Protein AF-A0A8T4QHK1-F1 (afdb_monomer_lite)

Structure (mmCIF, N/CA/C/O backbone):
data_AF-A0A8T4QHK1-F1
#
_entry.id   AF-A0A8T4QHK1-F1
#
loop_
_atom_site.group_PDB
_atom_site.id
_atom_site.type_symbol
_atom_site.label_atom_id
_atom_site.label_alt_id
_atom_site.label_comp_id
_atom_site.label_asym_id
_atom_site.label_entity_id
_atom_site.label_seq_id
_atom_site.pdbx_PDB_ins_code
_atom_site.Cartn_x
_atom_site.Cartn_y
_atom_site.Cartn_z
_atom_site.occupancy
_atom_site.B_iso_or_equiv
_atom_site.auth_seq_id
_atom_site.auth_comp_id
_atom_site.auth_asym_id
_atom_site.auth_atom_id
_atom_site.pdbx_PDB_model_num
ATOM 1 N N . MET A 1 1 ? -3.533 -1.942 13.492 1.00 90.06 1 MET A N 1
ATOM 2 C CA . MET A 1 1 ? -4.021 -1.465 12.182 1.00 90.06 1 MET A CA 1
ATOM 3 C C . MET A 1 1 ? -2.913 -1.695 11.176 1.00 90.06 1 MET A C 1
ATOM 5 O O . MET A 1 1 ? -1.774 -1.404 11.522 1.00 90.06 1 MET A O 1
ATOM 9 N N . LYS A 1 2 ? -3.208 -2.236 9.994 1.00 96.12 2 LYS A N 1
ATOM 10 C CA . LYS A 1 2 ? -2.209 -2.406 8.929 1.00 96.12 2 LYS A CA 1
ATOM 11 C C . LYS A 1 2 ? -2.554 -1.547 7.716 1.00 96.12 2 LYS A C 1
ATOM 13 O O . LYS A 1 2 ? -3.714 -1.209 7.493 1.00 96.12 2 LYS A O 1
ATOM 18 N N . PHE A 1 3 ? -1.536 -1.208 6.944 1.00 96.75 3 PHE A N 1
ATOM 19 C CA . PHE A 1 3 ? -1.635 -0.383 5.750 1.00 96.75 3 PHE A CA 1
ATOM 20 C C . PHE A 1 3 ? -1.249 -1.231 4.546 1.00 96.75 3 PHE A C 1
ATOM 22 O O . PHE A 1 3 ? -0.263 -1.966 4.588 1.00 96.75 3 PHE A O 1
ATOM 29 N N . ILE A 1 4 ? -2.043 -1.149 3.489 1.00 96.31 4 ILE A N 1
ATOM 30 C CA . ILE A 1 4 ? -1.845 -1.890 2.254 1.00 96.31 4 ILE A CA 1
ATOM 31 C C . ILE A 1 4 ? -1.675 -0.881 1.125 1.00 96.31 4 ILE A C 1
ATOM 33 O O . ILE A 1 4 ? -2.529 -0.021 0.915 1.00 96.31 4 ILE A O 1
ATOM 37 N N . ILE A 1 5 ? -0.580 -1.010 0.389 1.00 95.38 5 ILE A N 1
ATOM 38 C CA . ILE A 1 5 ? -0.343 -0.285 -0.851 1.00 95.38 5 ILE A CA 1
ATOM 39 C C . ILE A 1 5 ? -0.499 -1.280 -1.994 1.00 95.38 5 ILE A C 1
ATOM 41 O O . ILE A 1 5 ? 0.357 -2.143 -2.208 1.00 95.38 5 ILE A O 1
ATOM 45 N N . GLU A 1 6 ? -1.579 -1.134 -2.751 1.00 94.06 6 GLU A N 1
ATOM 46 C CA . GLU A 1 6 ? -1.713 -1.806 -4.036 1.00 94.06 6 GLU A CA 1
ATOM 47 C C . GLU A 1 6 ? -0.927 -1.020 -5.079 1.00 94.06 6 GLU A C 1
ATOM 49 O O . GLU A 1 6 ? -1.263 0.118 -5.432 1.00 94.06 6 GLU A O 1
ATOM 54 N N . HIS A 1 7 ? 0.135 -1.635 -5.587 1.00 93.19 7 HIS A N 1
ATOM 55 C CA . HIS A 1 7 ? 0.924 -1.041 -6.651 1.00 93.19 7 HIS A CA 1
ATOM 56 C C . HIS A 1 7 ? 0.147 -1.107 -7.972 1.00 93.19 7 HIS A C 1
ATOM 58 O O . HIS A 1 7 ? -0.105 -2.190 -8.498 1.00 93.19 7 HIS A O 1
ATOM 64 N N . LEU A 1 8 ? -0.243 0.054 -8.502 1.00 91.19 8 LEU A N 1
ATOM 65 C CA . LEU A 1 8 ? -1.016 0.184 -9.748 1.00 91.19 8 LEU A CA 1
ATOM 66 C C . LEU A 1 8 ? -0.231 0.859 -10.875 1.00 91.19 8 LEU A C 1
ATOM 68 O O . LEU A 1 8 ? -0.791 1.112 -11.940 1.00 91.19 8 LEU A O 1
ATOM 72 N N . GLU A 1 9 ? 1.039 1.182 -10.639 1.00 88.00 9 GLU A N 1
ATOM 73 C CA . GLU A 1 9 ? 1.874 1.805 -11.657 1.00 88.00 9 GLU A CA 1
ATOM 74 C C . GLU A 1 9 ? 2.418 0.739 -12.619 1.00 88.00 9 GLU A C 1
ATOM 76 O O . GLU A 1 9 ? 2.687 -0.391 -12.196 1.00 88.00 9 GLU A O 1
ATOM 81 N N . PRO A 1 10 ? 2.570 1.064 -13.916 1.00 85.81 10 PRO A N 1
ATOM 82 C CA . PRO A 1 10 ? 3.083 0.112 -14.901 1.00 85.81 10 PRO A CA 1
ATOM 83 C C . PRO A 1 10 ? 4.517 -0.321 -14.577 1.00 85.81 10 PRO A C 1
ATOM 85 O O . PRO A 1 10 ? 4.901 -1.463 -14.830 1.00 85.81 10 PRO A O 1
ATOM 88 N N . GLU A 1 11 ? 5.295 0.583 -13.980 1.00 85.62 11 GLU A N 1
ATOM 89 C CA . GLU A 1 11 ? 6.672 0.352 -13.577 1.00 85.62 11 GLU A CA 1
ATOM 90 C C . GLU A 1 11 ? 6.947 0.924 -12.187 1.00 85.62 11 GLU A C 1
ATOM 92 O O . GLU A 1 11 ? 6.337 1.896 -11.739 1.00 85.62 11 GLU A O 1
ATOM 97 N N . LEU A 1 12 ? 7.931 0.328 -11.514 1.00 87.81 12 LEU A N 1
ATOM 98 C CA . LEU A 1 12 ? 8.445 0.839 -10.252 1.00 87.81 12 LEU A CA 1
ATOM 99 C C . LEU A 1 12 ? 9.482 1.927 -10.528 1.00 87.81 12 LEU A C 1
ATOM 101 O O . LEU A 1 12 ? 10.675 1.633 -10.643 1.00 87.81 12 LEU A O 1
ATOM 105 N N . CYS A 1 13 ? 9.024 3.171 -10.630 1.00 89.31 13 CYS A N 1
ATOM 106 C CA . CYS A 1 13 ? 9.918 4.317 -10.729 1.00 89.31 13 CYS A CA 1
ATOM 107 C C . CYS A 1 13 ? 10.577 4.640 -9.375 1.00 89.31 13 CYS A C 1
ATOM 109 O O . CYS A 1 13 ? 10.148 4.181 -8.312 1.00 89.31 13 CYS A O 1
ATOM 111 N N . GLU A 1 14 ? 11.637 5.445 -9.419 1.00 91.12 14 GLU A N 1
ATOM 112 C CA . GLU A 1 14 ? 12.388 5.864 -8.231 1.00 91.12 14 GLU A CA 1
ATOM 113 C C . GLU A 1 14 ? 11.525 6.651 -7.236 1.00 91.12 14 GLU A C 1
ATOM 115 O O . GLU A 1 14 ? 11.598 6.407 -6.034 1.00 91.12 14 GLU A O 1
ATOM 120 N N . TRP A 1 15 ? 10.635 7.514 -7.732 1.00 92.00 15 TRP A N 1
ATOM 121 C CA . TRP A 1 15 ? 9.714 8.278 -6.889 1.00 92.00 15 TRP A CA 1
ATOM 122 C C . TRP A 1 15 ? 8.821 7.372 -6.033 1.00 92.00 15 TRP A C 1
ATOM 124 O O . TRP A 1 15 ? 8.745 7.547 -4.819 1.00 92.00 15 TRP A O 1
ATOM 134 N N . CYS A 1 16 ? 8.229 6.335 -6.641 1.00 91.75 16 CYS A N 1
ATOM 135 C CA . CYS A 1 16 ? 7.426 5.351 -5.912 1.00 91.75 16 CYS A CA 1
ATOM 136 C C . CYS A 1 16 ? 8.232 4.690 -4.787 1.00 91.75 16 CYS A C 1
ATOM 138 O O . CYS A 1 16 ? 7.724 4.510 -3.686 1.00 91.75 16 CYS A O 1
ATOM 140 N N . LEU A 1 17 ? 9.495 4.328 -5.045 1.00 91.50 17 LEU A N 1
ATOM 141 C CA . LEU A 1 17 ? 10.360 3.716 -4.033 1.00 91.50 17 LEU A CA 1
ATOM 142 C C . LEU A 1 17 ? 10.621 4.648 -2.848 1.00 91.50 17 LEU A C 1
ATOM 144 O O . LEU A 1 17 ? 10.551 4.193 -1.708 1.00 91.50 17 LEU A O 1
ATOM 148 N N . ILE A 1 18 ? 10.886 5.929 -3.111 1.00 94.25 18 ILE A N 1
ATOM 149 C CA . ILE A 1 18 ? 11.108 6.936 -2.065 1.00 94.25 18 ILE A CA 1
ATOM 150 C C . ILE A 1 18 ? 9.850 7.095 -1.203 1.00 94.25 18 ILE A C 1
ATOM 152 O O . ILE A 1 18 ? 9.938 7.106 0.026 1.00 94.25 18 ILE A O 1
ATOM 156 N N . GLU A 1 19 ? 8.671 7.149 -1.822 1.00 95.31 19 GLU A N 1
ATOM 157 C CA . GLU A 1 19 ? 7.404 7.224 -1.091 1.00 95.31 19 GLU A CA 1
ATOM 158 C C . GLU A 1 19 ? 7.147 5.968 -0.258 1.00 95.31 19 GLU A C 1
ATOM 160 O O . GLU A 1 19 ? 6.795 6.068 0.916 1.00 95.31 19 GLU A O 1
ATOM 165 N N . TYR A 1 20 ? 7.366 4.779 -0.821 1.00 94.81 20 TYR A N 1
ATOM 166 C CA . TYR A 1 20 ? 7.197 3.516 -0.101 1.00 94.81 20 TYR A CA 1
ATOM 167 C C . TYR A 1 20 ? 8.151 3.392 1.087 1.00 94.81 20 TYR A C 1
ATOM 169 O O . TYR A 1 20 ? 7.744 2.939 2.159 1.00 94.81 20 TYR A O 1
ATOM 177 N N . GLU A 1 21 ? 9.400 3.828 0.925 1.00 95.81 21 GLU A N 1
ATOM 178 C CA . GLU A 1 21 ? 10.365 3.909 2.016 1.00 95.81 21 GLU A CA 1
ATOM 179 C C . GLU A 1 21 ? 9.888 4.863 3.113 1.00 95.81 21 GLU A C 1
ATOM 181 O O . GLU A 1 21 ? 9.938 4.527 4.298 1.00 95.81 21 GLU A O 1
ATOM 186 N N . HIS A 1 22 ? 9.407 6.044 2.732 1.00 97.06 22 HIS A N 1
ATOM 187 C CA . HIS A 1 22 ? 8.931 7.031 3.689 1.00 97.06 22 HIS A CA 1
ATOM 188 C C . HIS A 1 22 ? 7.691 6.542 4.448 1.00 97.06 22 HIS A C 1
ATOM 190 O O . HIS A 1 22 ? 7.643 6.637 5.673 1.00 97.06 22 HIS A O 1
ATOM 196 N N . ILE A 1 23 ? 6.731 5.928 3.752 1.00 96.81 23 ILE A N 1
ATOM 197 C CA . ILE A 1 23 ? 5.548 5.328 4.379 1.00 96.81 23 ILE A CA 1
ATOM 198 C C . ILE A 1 23 ? 5.972 4.244 5.370 1.00 96.81 23 ILE A C 1
ATOM 200 O O . ILE A 1 23 ? 5.495 4.239 6.502 1.00 96.81 23 ILE A O 1
ATOM 204 N N . SER A 1 24 ? 6.909 3.372 4.988 1.00 97.62 24 SER A N 1
ATOM 205 C CA . SER A 1 24 ? 7.451 2.329 5.866 1.00 97.62 24 SER A CA 1
ATOM 206 C C . SER A 1 24 ? 8.052 2.887 7.158 1.00 97.62 24 SER A C 1
ATOM 208 O O . SER A 1 24 ? 7.817 2.333 8.232 1.00 97.62 24 SER A O 1
ATOM 210 N N . LYS A 1 25 ? 8.771 4.015 7.075 1.00 98.06 25 LYS A N 1
ATOM 211 C CA . LYS A 1 25 ? 9.318 4.717 8.248 1.00 98.06 25 LYS A CA 1
ATOM 212 C C . LYS A 1 25 ? 8.223 5.291 9.152 1.00 98.06 25 LYS A C 1
ATOM 214 O O . LYS A 1 25 ? 8.391 5.285 10.365 1.00 98.06 25 LYS A O 1
ATOM 219 N N . ILE A 1 26 ? 7.116 5.767 8.579 1.00 98.00 26 ILE A N 1
ATOM 220 C CA . ILE A 1 26 ? 5.999 6.356 9.333 1.00 98.00 26 ILE A CA 1
ATOM 221 C C . ILE A 1 26 ? 5.169 5.282 10.041 1.00 98.00 26 ILE A C 1
ATOM 223 O O . ILE A 1 26 ? 4.842 5.433 11.216 1.00 98.00 26 ILE A O 1
ATOM 227 N N . VAL A 1 27 ? 4.788 4.217 9.327 1.00 97.19 27 VAL A N 1
ATOM 228 C CA . VAL A 1 27 ? 3.823 3.229 9.846 1.00 97.19 27 VAL A CA 1
ATOM 229 C C . VAL A 1 27 ? 4.473 2.009 10.492 1.00 97.19 27 VAL A C 1
ATOM 231 O O . VAL A 1 27 ? 3.757 1.192 11.065 1.00 97.19 27 VAL A O 1
ATOM 234 N N . ASP A 1 28 ? 5.801 1.907 10.435 1.00 98.00 28 ASP A N 1
ATOM 235 C CA . ASP A 1 28 ? 6.596 0.705 10.694 1.00 98.00 28 ASP A CA 1
ATOM 236 C C . ASP A 1 28 ? 6.386 -0.393 9.635 1.00 98.00 28 ASP A C 1
ATOM 238 O O . ASP A 1 28 ? 5.264 -0.755 9.264 1.00 98.00 28 ASP A O 1
ATOM 242 N N . LYS A 1 29 ? 7.491 -0.981 9.161 1.00 97.44 29 LYS A N 1
ATOM 243 C CA . LYS A 1 29 ? 7.475 -2.015 8.114 1.00 97.44 29 LYS A CA 1
ATOM 244 C C . LYS A 1 29 ? 6.616 -3.235 8.464 1.00 97.44 29 LYS A C 1
ATOM 246 O O . LYS A 1 29 ? 6.094 -3.884 7.563 1.00 97.44 29 LYS A O 1
ATOM 251 N N . ASN A 1 30 ? 6.450 -3.565 9.748 1.00 97.75 30 ASN A N 1
ATOM 252 C CA . ASN A 1 30 ? 5.653 -4.718 10.179 1.00 97.75 30 ASN A CA 1
ATOM 253 C C . ASN A 1 30 ? 4.142 -4.464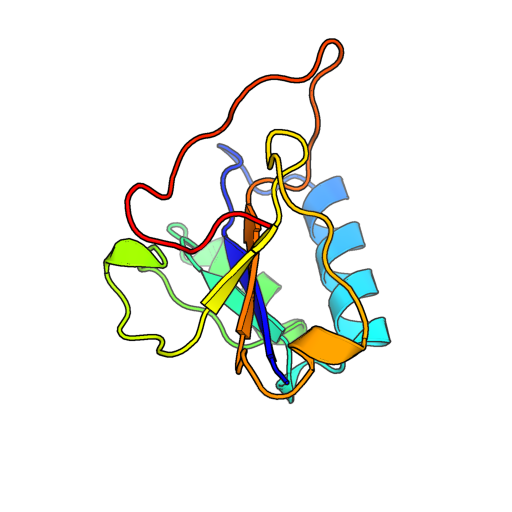 10.032 1.00 97.75 30 ASN A C 1
ATOM 255 O O . ASN A 1 30 ? 3.345 -5.412 10.002 1.00 97.75 30 ASN A O 1
ATOM 259 N N . ASN A 1 31 ? 3.750 -3.193 9.900 1.00 98.00 31 ASN A N 1
ATOM 260 C CA . ASN A 1 31 ? 2.377 -2.777 9.638 1.00 98.00 31 ASN A CA 1
ATOM 261 C C . ASN A 1 31 ? 2.112 -2.466 8.159 1.00 98.00 31 ASN A C 1
ATOM 263 O O . ASN A 1 31 ? 0.958 -2.208 7.820 1.00 98.00 31 ASN A O 1
ATOM 267 N N . LEU A 1 32 ? 3.128 -2.504 7.288 1.00 97.94 32 LEU A N 1
ATOM 268 C CA . LEU A 1 32 ? 3.001 -2.190 5.865 1.00 97.94 32 LEU A CA 1
ATOM 269 C C . LEU A 1 32 ? 2.989 -3.451 4.994 1.00 97.94 32 LEU A C 1
ATOM 271 O O . LEU A 1 32 ? 3.813 -4.357 5.145 1.00 97.94 32 LEU A O 1
ATOM 275 N N . ILE A 1 33 ? 2.053 -3.492 4.051 1.00 97.44 33 ILE A N 1
ATOM 276 C CA . ILE A 1 33 ? 1.879 -4.573 3.087 1.00 97.44 33 ILE A CA 1
ATOM 277 C C . ILE A 1 33 ? 1.841 -3.975 1.680 1.00 97.44 33 ILE A C 1
ATOM 279 O O . ILE A 1 33 ? 1.101 -3.035 1.417 1.00 97.44 33 ILE A O 1
ATOM 283 N N . PHE A 1 34 ? 2.599 -4.558 0.762 1.00 96.44 34 PHE A N 1
ATOM 284 C CA . PHE A 1 34 ? 2.557 -4.257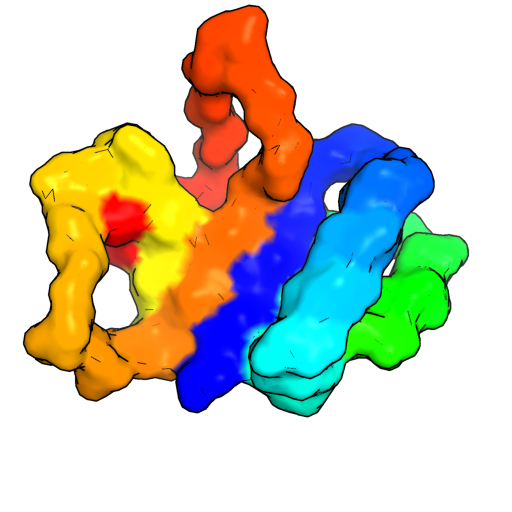 -0.661 1.00 96.44 34 PHE A CA 1
ATOM 285 C C . PHE A 1 34 ? 1.900 -5.407 -1.410 1.00 96.44 34 PHE A C 1
ATOM 287 O O . PHE A 1 34 ? 2.285 -6.569 -1.245 1.00 96.44 34 PHE A O 1
ATOM 294 N N . THR A 1 35 ? 0.933 -5.086 -2.254 1.00 95.44 35 THR A N 1
ATOM 295 C CA . THR A 1 35 ? 0.195 -6.044 -3.083 1.00 95.44 35 THR A CA 1
ATOM 296 C C . THR A 1 35 ? 0.365 -5.700 -4.564 1.00 95.44 35 THR A C 1
ATOM 298 O O . THR A 1 35 ? 0.840 -4.619 -4.923 1.00 95.44 35 THR A O 1
ATOM 301 N N . ASN A 1 36 ? 0.040 -6.655 -5.439 1.00 93.75 36 ASN A N 1
ATOM 302 C CA . ASN A 1 36 ? 0.202 -6.552 -6.894 1.00 93.75 36 ASN A CA 1
ATOM 303 C C . ASN A 1 36 ? 1.654 -6.404 -7.402 1.00 93.75 36 ASN A C 1
ATOM 305 O O . ASN A 1 36 ? 1.903 -5.889 -8.491 1.00 93.75 36 ASN A O 1
ATOM 309 N N . ILE A 1 37 ? 2.646 -6.910 -6.660 1.00 93.25 37 ILE A N 1
ATOM 310 C CA . ILE A 1 37 ? 4.057 -6.820 -7.073 1.00 93.25 37 ILE A CA 1
ATOM 311 C C . ILE A 1 37 ? 4.414 -7.961 -8.037 1.00 93.25 37 ILE A C 1
ATOM 313 O O . ILE A 1 37 ? 4.798 -9.058 -7.627 1.00 93.25 37 ILE A O 1
ATOM 317 N N . LYS A 1 38 ? 4.291 -7.728 -9.349 1.00 87.62 38 LYS A N 1
ATOM 318 C CA . LYS A 1 38 ? 4.481 -8.786 -10.364 1.00 87.62 38 LYS A CA 1
ATOM 319 C C . LYS A 1 38 ? 5.947 -9.169 -10.607 1.00 87.62 38 LYS A C 1
ATOM 321 O O . LYS A 1 38 ? 6.251 -10.356 -10.760 1.00 87.62 38 LYS A O 1
ATOM 326 N N . ASN A 1 39 ? 6.850 -8.188 -10.639 1.00 87.19 39 ASN A N 1
ATOM 327 C CA . ASN A 1 39 ? 8.250 -8.377 -11.034 1.00 87.19 39 ASN A CA 1
ATOM 328 C C . ASN A 1 39 ? 9.123 -8.885 -9.869 1.00 87.19 39 ASN A C 1
ATOM 330 O O . ASN A 1 39 ? 9.231 -8.225 -8.837 1.00 87.19 39 ASN A O 1
ATOM 334 N N . LYS A 1 40 ? 9.819 -10.018 -10.059 1.00 84.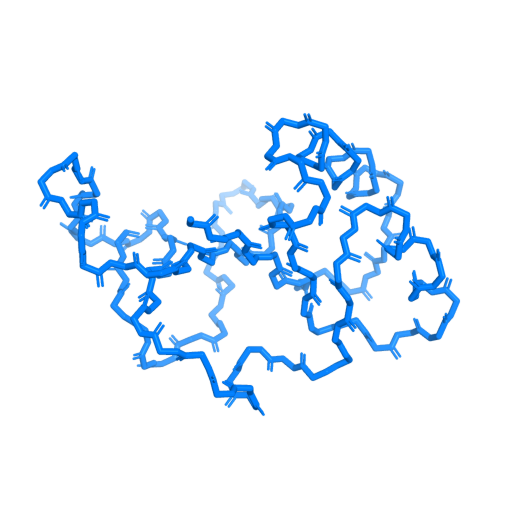00 40 LYS A N 1
ATOM 335 C CA . LYS A 1 40 ? 10.724 -10.608 -9.052 1.00 84.00 40 LYS A CA 1
ATOM 336 C C . LYS A 1 40 ? 11.833 -9.656 -8.590 1.00 84.00 40 LYS A C 1
ATOM 338 O O . LYS A 1 40 ? 12.120 -9.619 -7.400 1.00 84.00 40 LYS A O 1
ATOM 343 N N . LYS A 1 41 ? 12.426 -8.866 -9.496 1.00 84.88 41 LYS A N 1
ATOM 344 C CA . LYS A 1 41 ? 13.467 -7.882 -9.139 1.00 84.88 41 LYS A CA 1
ATOM 345 C C . LYS A 1 41 ? 12.930 -6.813 -8.185 1.00 84.88 41 LYS A C 1
ATOM 347 O O . LYS A 1 41 ? 13.660 -6.336 -7.322 1.00 84.88 41 LYS A O 1
ATOM 352 N N . ASN A 1 42 ? 11.653 -6.464 -8.323 1.00 84.31 42 ASN A N 1
ATOM 353 C CA . ASN A 1 42 ? 11.009 -5.476 -7.467 1.00 84.31 42 ASN A CA 1
ATOM 354 C C . ASN A 1 42 ? 10.724 -6.056 -6.079 1.00 84.31 42 ASN A C 1
ATOM 356 O O . ASN A 1 42 ? 10.962 -5.364 -5.097 1.00 84.31 42 ASN A O 1
ATOM 360 N N . ILE A 1 43 ? 10.306 -7.323 -5.975 1.00 87.62 43 ILE A N 1
ATOM 361 C CA . ILE A 1 43 ? 9.991 -7.977 -4.688 1.00 87.62 43 ILE A CA 1
ATOM 362 C C . ILE A 1 43 ? 11.108 -7.775 -3.654 1.00 87.62 43 ILE A C 1
ATOM 364 O O . ILE A 1 43 ? 10.825 -7.383 -2.525 1.00 87.62 43 ILE A O 1
ATOM 368 N N . GLU A 1 44 ? 12.369 -7.980 -4.038 1.00 88.62 44 GLU A N 1
ATOM 369 C CA . GLU A 1 44 ? 13.506 -7.809 -3.122 1.00 88.62 44 GLU A CA 1
ATOM 370 C C . GLU A 1 44 ? 13.700 -6.358 -2.662 1.00 88.62 44 GLU A C 1
ATOM 372 O O . GLU A 1 44 ? 14.098 -6.118 -1.523 1.00 88.62 44 GLU A O 1
ATOM 377 N N . LYS A 1 45 ? 13.365 -5.374 -3.505 1.00 89.50 45 LYS A N 1
ATOM 378 C CA . LYS A 1 45 ? 13.366 -3.961 -3.103 1.00 89.50 45 LYS A CA 1
ATOM 379 C C . LYS A 1 45 ? 12.266 -3.689 -2.074 1.00 89.50 45 LYS A C 1
ATOM 381 O O . LYS A 1 45 ? 12.541 -3.100 -1.036 1.00 89.50 45 LYS A O 1
ATOM 386 N N . PHE A 1 46 ? 11.048 -4.170 -2.328 1.00 91.44 46 PHE A N 1
ATOM 387 C CA . PHE A 1 46 ? 9.885 -3.935 -1.464 1.00 91.44 46 PHE A CA 1
ATOM 388 C C . PHE A 1 46 ? 9.975 -4.625 -0.096 1.00 91.44 46 PHE A C 1
ATOM 390 O O . PHE A 1 46 ? 9.510 -4.066 0.894 1.00 91.44 46 PHE A O 1
ATOM 397 N N . LYS A 1 47 ? 10.614 -5.801 -0.005 1.00 94.38 47 LYS A N 1
ATOM 398 C CA . LYS A 1 47 ? 10.785 -6.543 1.262 1.00 94.38 47 LYS A CA 1
ATOM 399 C C . LYS A 1 47 ? 11.504 -5.747 2.353 1.00 94.38 47 LYS A C 1
ATOM 401 O O . LYS A 1 47 ? 11.336 -6.038 3.535 1.00 94.38 47 LYS A O 1
ATOM 406 N N . LYS A 1 48 ? 12.301 -4.745 1.972 1.00 94.38 48 LYS A N 1
ATOM 407 C CA . LYS A 1 48 ? 12.962 -3.834 2.917 1.00 94.38 48 LYS A CA 1
ATOM 408 C C . LYS A 1 48 ? 11.962 -2.952 3.667 1.00 94.38 48 LYS A C 1
ATOM 410 O O . LYS A 1 48 ? 12.235 -2.550 4.793 1.00 94.38 48 LYS A O 1
ATOM 415 N N . TYR A 1 49 ? 10.815 -2.688 3.047 1.00 96.31 49 TYR A N 1
ATOM 416 C CA . TYR A 1 49 ? 9.843 -1.692 3.479 1.00 96.31 49 TYR A CA 1
ATOM 417 C C . TYR A 1 49 ? 8.552 -2.312 4.036 1.00 96.31 49 TYR A C 1
ATOM 419 O O . TYR A 1 49 ? 7.809 -1.637 4.743 1.00 96.31 49 TYR A O 1
ATOM 427 N N . GLY A 1 50 ? 8.266 -3.585 3.755 1.00 97.06 50 GLY A N 1
ATOM 428 C CA . GLY A 1 50 ? 7.061 -4.246 4.256 1.00 97.06 50 GLY A CA 1
ATOM 429 C C . GLY A 1 50 ? 6.867 -5.659 3.720 1.00 97.06 50 GLY A C 1
ATOM 430 O O . GLY A 1 50 ? 7.687 -6.176 2.958 1.00 97.06 50 GLY A O 1
ATOM 431 N N . ALA A 1 51 ? 5.765 -6.294 4.120 1.00 97.19 51 ALA A N 1
ATOM 432 C CA . ALA A 1 51 ? 5.366 -7.587 3.572 1.00 97.19 51 ALA A CA 1
ATOM 433 C C . ALA A 1 51 ? 4.985 -7.440 2.092 1.00 97.19 51 ALA A C 1
ATOM 435 O O . ALA A 1 51 ? 4.390 -6.440 1.706 1.00 97.19 51 ALA A O 1
ATOM 436 N N . VAL A 1 52 ? 5.304 -8.431 1.258 1.00 96.56 52 VAL A N 1
ATOM 437 C CA . VAL A 1 52 ? 5.118 -8.333 -0.198 1.00 96.56 52 VAL A CA 1
ATOM 438 C C . VAL A 1 52 ? 4.314 -9.511 -0.724 1.00 96.56 52 VAL A C 1
ATOM 440 O O . VAL A 1 52 ? 4.698 -10.664 -0.532 1.00 96.56 52 VAL A O 1
ATOM 443 N N . TYR A 1 53 ? 3.253 -9.211 -1.468 1.00 95.69 53 TYR A N 1
ATOM 444 C CA . TYR A 1 53 ? 2.429 -10.181 -2.177 1.00 95.69 53 TYR A CA 1
ATOM 445 C C . TYR A 1 53 ? 2.422 -9.891 -3.680 1.00 95.69 53 TYR A C 1
ATOM 447 O O . TYR A 1 53 ? 2.282 -8.754 -4.133 1.00 95.69 53 TYR A O 1
ATOM 455 N N . ARG A 1 54 ? 2.550 -10.955 -4.481 1.00 94.44 54 ARG A N 1
ATOM 456 C CA . ARG A 1 54 ? 2.477 -10.868 -5.954 1.00 94.44 54 ARG A CA 1
ATOM 457 C C . ARG A 1 54 ? 1.045 -10.710 -6.470 1.00 94.44 54 ARG A C 1
ATOM 459 O O . ARG A 1 54 ? 0.819 -10.178 -7.559 1.00 94.44 54 ARG A O 1
ATOM 466 N N . LYS A 1 55 ? 0.097 -11.236 -5.701 1.00 94.50 55 LYS A N 1
ATOM 467 C CA . LYS A 1 55 ? -1.337 -11.182 -5.969 1.00 94.50 55 LYS A CA 1
ATOM 468 C C . LYS A 1 55 ? -1.883 -9.789 -5.657 1.00 94.50 55 LYS A C 1
ATOM 470 O O . LYS A 1 55 ? -1.346 -9.120 -4.770 1.00 94.50 55 LYS A O 1
ATOM 475 N N . GLY A 1 56 ? -2.886 -9.355 -6.415 1.00 92.31 56 GLY A N 1
ATOM 476 C CA . GLY A 1 56 ? -3.626 -8.132 -6.092 1.00 92.31 56 GLY A CA 1
ATOM 477 C C . GLY A 1 56 ? -4.511 -8.342 -4.866 1.00 92.31 56 GLY A C 1
ATOM 478 O O . GLY A 1 56 ? -4.757 -9.487 -4.475 1.00 92.31 56 GLY A O 1
ATOM 479 N N . ILE A 1 57 ? -5.002 -7.261 -4.255 1.00 90.81 57 ILE A N 1
ATOM 480 C CA . ILE A 1 57 ? -5.818 -7.393 -3.037 1.00 90.81 57 ILE A CA 1
ATOM 481 C C . ILE A 1 57 ? -7.061 -8.258 -3.240 1.00 90.81 57 ILE A C 1
ATOM 483 O O . ILE A 1 57 ? -7.435 -8.983 -2.331 1.00 90.81 57 ILE A O 1
ATOM 487 N N . ALA A 1 58 ? -7.677 -8.203 -4.426 1.00 87.81 58 ALA A N 1
ATOM 488 C CA . ALA A 1 58 ? -8.921 -8.914 -4.720 1.00 87.81 58 ALA A CA 1
ATOM 489 C C . ALA A 1 58 ? -8.730 -10.439 -4.737 1.00 87.81 58 ALA A C 1
ATOM 491 O O . ALA A 1 58 ? -9.683 -11.196 -4.619 1.00 87.81 58 ALA A O 1
ATOM 492 N N . GLU A 1 59 ? -7.485 -10.898 -4.875 1.00 90.81 59 GLU A N 1
ATOM 493 C CA . GLU A 1 59 ? -7.116 -12.311 -4.822 1.00 90.81 59 GLU A CA 1
ATOM 494 C C . GLU A 1 59 ? -6.666 -12.749 -3.410 1.00 90.81 59 GLU A C 1
ATOM 496 O O . GLU A 1 59 ? -6.231 -13.890 -3.222 1.00 90.81 59 GLU A O 1
ATOM 501 N N . LEU A 1 60 ? -6.670 -11.832 -2.437 1.00 90.62 60 LEU A N 1
ATOM 502 C CA . LEU A 1 60 ? -6.207 -12.039 -1.069 1.00 90.62 60 LEU A CA 1
ATOM 503 C C . LEU A 1 60 ? -7.373 -11.860 -0.090 1.00 90.62 60 LEU A C 1
ATOM 505 O O . LEU A 1 60 ? -8.132 -10.900 -0.166 1.00 90.62 60 LEU A O 1
ATOM 509 N N . ASN A 1 61 ? -7.478 -12.758 0.889 1.00 88.56 61 ASN A N 1
ATOM 510 C CA . ASN A 1 61 ? -8.564 -12.728 1.870 1.00 88.56 61 ASN A CA 1
ATOM 511 C C . ASN A 1 61 ? -8.227 -11.796 3.039 1.00 88.56 61 ASN A C 1
ATOM 513 O O . ASN A 1 61 ? -7.805 -12.242 4.108 1.00 88.56 61 ASN A O 1
ATOM 517 N N . PHE A 1 62 ? -8.406 -10.495 2.830 1.00 89.44 62 PHE A N 1
ATOM 518 C CA . PHE A 1 62 ? -8.381 -9.505 3.902 1.00 89.44 62 PHE A CA 1
ATOM 519 C C . PHE A 1 62 ? -9.810 -9.184 4.352 1.00 89.44 62 PHE A C 1
ATOM 521 O O . PHE A 1 62 ? -10.683 -8.909 3.537 1.00 89.44 62 PHE A O 1
ATOM 528 N N . ASN A 1 63 ? -10.037 -9.179 5.664 1.00 89.12 63 ASN A N 1
ATOM 529 C CA . ASN A 1 63 ? -11.331 -8.832 6.252 1.00 89.12 63 ASN A CA 1
ATOM 530 C C . ASN A 1 63 ? -11.309 -7.390 6.768 1.00 89.12 63 ASN A C 1
ATOM 532 O O . ASN A 1 63 ? -10.268 -6.919 7.228 1.00 89.12 63 ASN A O 1
ATOM 536 N N . ASN A 1 64 ? -12.467 -6.722 6.780 1.00 90.56 64 ASN A N 1
ATOM 537 C CA . ASN A 1 64 ? -12.638 -5.387 7.369 1.00 90.56 64 ASN A CA 1
ATOM 538 C C . ASN A 1 64 ? -11.655 -4.358 6.783 1.00 90.56 64 ASN A C 1
ATOM 540 O O . ASN A 1 64 ? -10.826 -3.776 7.490 1.00 90.56 64 ASN A O 1
ATOM 544 N N . ILE A 1 65 ? -11.727 -4.174 5.467 1.00 91.12 65 ILE A N 1
ATOM 545 C CA . ILE A 1 65 ? -10.873 -3.262 4.708 1.00 91.12 65 ILE A CA 1
ATOM 546 C C . ILE A 1 65 ? -11.578 -1.919 4.518 1.00 91.12 65 ILE A C 1
ATOM 548 O O . ILE A 1 65 ? -12.727 -1.876 4.092 1.00 91.12 65 ILE A O 1
ATOM 552 N N . CYS A 1 66 ? -10.849 -0.829 4.740 1.00 92.12 66 CYS A N 1
ATOM 553 C CA . CYS A 1 66 ? -11.217 0.503 4.281 1.00 92.12 66 CYS A CA 1
ATOM 554 C C . CYS A 1 66 ? -10.407 0.851 3.029 1.00 92.12 66 CYS A C 1
ATOM 556 O O . CYS A 1 66 ? -9.192 1.052 3.119 1.00 92.12 66 CYS A O 1
ATOM 558 N N . ALA A 1 67 ? -11.060 0.940 1.870 1.00 90.81 67 ALA A N 1
ATOM 559 C CA . ALA A 1 67 ? -10.409 1.399 0.645 1.00 90.81 67 ALA A CA 1
ATOM 560 C C . ALA A 1 67 ? -10.536 2.917 0.536 1.00 90.81 67 ALA A C 1
ATOM 562 O O . ALA A 1 67 ? -11.642 3.439 0.407 1.00 90.81 67 ALA A O 1
ATOM 563 N N . LEU A 1 68 ? -9.404 3.617 0.581 1.00 89.81 68 LEU A N 1
ATOM 564 C CA . LEU A 1 68 ? -9.394 5.073 0.530 1.00 89.81 68 LEU A CA 1
ATOM 565 C C . LEU A 1 68 ? -9.485 5.563 -0.913 1.00 89.81 68 LEU A C 1
ATOM 567 O O . LEU A 1 68 ? -8.719 5.146 -1.786 1.00 89.81 68 LEU A O 1
ATOM 571 N N . SER A 1 69 ? -10.432 6.460 -1.167 1.00 85.81 69 SER A N 1
ATOM 572 C CA . SER A 1 69 ? -10.700 7.018 -2.482 1.00 85.81 69 SER A CA 1
ATOM 573 C C . SER A 1 69 ? -11.128 8.476 -2.398 1.00 85.81 69 SER A C 1
ATOM 575 O O . SER A 1 69 ? -12.146 8.814 -1.806 1.00 85.81 69 SER A O 1
ATOM 577 N N . GLN A 1 70 ? -10.446 9.338 -3.151 1.00 82.69 70 GLN A N 1
ATOM 578 C CA . GLN A 1 70 ? -10.870 10.732 -3.351 1.00 82.69 70 GLN A CA 1
ATOM 579 C C . GLN A 1 70 ? -12.267 10.877 -3.990 1.00 82.69 70 GLN A C 1
ATOM 581 O O . GLN A 1 70 ? -12.835 11.963 -3.996 1.00 82.69 70 GLN A O 1
ATOM 586 N N . TYR A 1 71 ? -12.817 9.799 -4.561 1.00 83.56 71 TYR A N 1
ATOM 587 C CA . TYR A 1 71 ? -14.152 9.779 -5.165 1.00 83.56 71 TYR A CA 1
ATOM 588 C C . TYR A 1 71 ? -15.226 9.207 -4.232 1.00 83.56 71 TYR A C 1
ATOM 590 O O . TYR A 1 71 ? -16.365 9.008 -4.666 1.00 83.56 71 TYR A O 1
ATOM 598 N N . SER A 1 72 ? -14.864 8.891 -2.988 1.00 84.81 72 SER A N 1
ATOM 599 C CA . SER A 1 72 ? -15.801 8.445 -1.966 1.00 84.81 72 SER A CA 1
ATOM 600 C C . SER A 1 72 ? -16.792 9.553 -1.609 1.00 84.81 72 SER A C 1
ATOM 602 O O . SER A 1 72 ? -16.466 10.738 -1.598 1.00 84.81 72 SER A O 1
ATOM 604 N N . LYS A 1 73 ? -18.029 9.156 -1.293 1.00 85.81 73 LYS A N 1
ATOM 605 C CA . LYS A 1 73 ? -19.052 10.062 -0.745 1.00 85.81 73 LYS A CA 1
ATOM 606 C C . LYS A 1 73 ? -18.971 10.188 0.778 1.00 85.81 73 LYS A C 1
ATOM 608 O O . LYS A 1 73 ? -19.650 11.032 1.353 1.00 85.81 73 LYS A O 1
ATOM 613 N N . LYS A 1 74 ? -18.218 9.309 1.438 1.00 89.75 74 LYS A N 1
ATOM 614 C CA . LYS A 1 74 ? -18.185 9.160 2.891 1.00 89.75 74 LYS A CA 1
ATOM 615 C C . LYS A 1 74 ? -16.815 9.558 3.403 1.00 89.75 74 LYS A C 1
ATOM 617 O O . LYS A 1 74 ? -15.836 8.997 2.960 1.00 89.75 74 LYS A O 1
ATOM 622 N N . THR A 1 75 ? -16.740 10.461 4.370 1.00 92.25 75 THR A N 1
ATOM 623 C CA . THR A 1 75 ? -15.461 10.838 4.984 1.00 92.25 75 THR A CA 1
ATOM 624 C C . THR A 1 75 ? -15.085 9.857 6.091 1.00 92.25 75 THR A C 1
ATOM 626 O O . THR A 1 75 ? -15.907 9.555 6.959 1.00 92.25 75 THR A O 1
ATOM 629 N N . LEU A 1 76 ? -13.837 9.386 6.093 1.00 92.69 76 LEU A N 1
ATOM 630 C CA . LEU A 1 76 ? -13.283 8.620 7.208 1.00 92.69 76 LEU A CA 1
ATOM 631 C C . LEU A 1 76 ? -13.185 9.488 8.469 1.00 92.69 76 LEU A C 1
ATOM 633 O O . LEU A 1 76 ? -12.667 10.602 8.433 1.00 92.69 76 LEU A O 1
ATOM 637 N N . THR A 1 77 ? -13.640 8.960 9.604 1.00 94.62 77 THR A N 1
ATOM 638 C CA . THR A 1 77 ? -13.574 9.654 10.895 1.00 94.62 77 THR A CA 1
ATOM 639 C C . THR A 1 77 ? -12.972 8.766 11.979 1.00 94.62 77 THR A C 1
ATOM 641 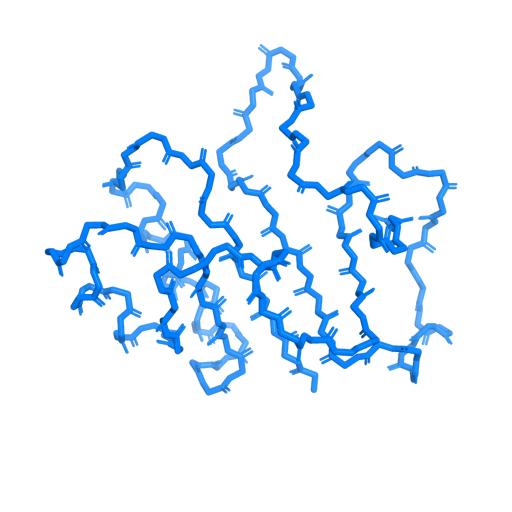O O . THR A 1 77 ? -12.915 7.543 11.861 1.00 94.62 77 THR A O 1
ATOM 644 N N . THR A 1 78 ? -12.586 9.356 13.111 1.00 93.88 78 THR A N 1
ATOM 645 C CA . THR A 1 78 ? -12.092 8.598 14.276 1.00 93.88 78 THR A CA 1
ATOM 646 C C . THR A 1 78 ? -13.133 7.636 14.860 1.00 93.88 78 THR A C 1
ATOM 648 O O . THR A 1 78 ? -12.765 6.663 15.521 1.00 93.88 78 THR A O 1
ATOM 651 N N . LYS A 1 79 ? -14.428 7.846 14.581 1.00 94.69 79 LYS A N 1
ATOM 652 C CA . LYS A 1 79 ? -15.511 6.926 14.968 1.00 94.69 79 LYS A CA 1
ATOM 653 C C . LYS A 1 79 ? -15.423 5.584 14.235 1.00 94.69 79 LYS A C 1
ATOM 655 O O . LYS A 1 79 ? -15.972 4.593 14.709 1.00 94.69 79 LYS A O 1
ATOM 660 N N . ASP A 1 80 ? -14.719 5.529 13.107 1.00 92.44 80 ASP A N 1
ATOM 661 C CA . ASP A 1 80 ? -14.545 4.319 12.305 1.00 92.44 80 ASP A CA 1
ATOM 662 C C . ASP A 1 80 ? -13.360 3.449 12.766 1.00 92.44 80 ASP A C 1
ATOM 664 O O . ASP A 1 80 ? -13.157 2.366 12.224 1.00 92.44 80 ASP A O 1
ATOM 668 N N . LYS A 1 81 ? -12.602 3.863 13.796 1.00 88.81 81 LYS A N 1
ATOM 669 C CA . LYS A 1 81 ? -11.350 3.204 14.227 1.00 88.81 81 LYS A CA 1
ATOM 670 C C . LYS A 1 81 ? -11.452 1.691 14.471 1.00 88.81 81 LYS A C 1
ATOM 672 O O . LYS A 1 81 ? -10.477 0.980 14.265 1.00 88.81 81 LYS A O 1
ATOM 677 N N . ASN A 1 82 ? -12.617 1.213 14.916 1.00 92.25 82 ASN A N 1
ATOM 678 C CA . ASN A 1 82 ? -12.855 -0.193 15.257 1.00 92.25 82 ASN A CA 1
ATOM 679 C C . ASN A 1 82 ? -13.512 -0.985 14.114 1.00 92.25 82 ASN A C 1
ATOM 681 O O . ASN A 1 82 ? -13.729 -2.183 14.259 1.00 92.25 82 ASN A O 1
ATOM 685 N N . LYS A 1 83 ? -13.867 -0.328 13.002 1.00 93.31 83 LYS A N 1
ATOM 686 C CA . LYS A 1 83 ? -14.539 -0.969 11.862 1.00 93.31 83 LYS A CA 1
ATOM 687 C C . LYS A 1 83 ? -13.564 -1.662 10.922 1.00 93.31 83 LYS A C 1
ATOM 689 O O . LYS A 1 83 ? -13.9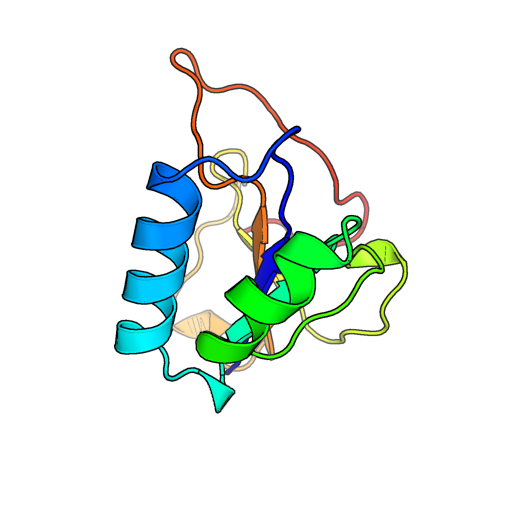60 -2.586 10.225 1.00 93.31 83 LYS A O 1
ATOM 694 N N . PHE A 1 84 ? -12.307 -1.220 10.909 1.00 93.56 84 PHE A N 1
ATOM 695 C CA . PHE A 1 84 ? -11.317 -1.656 9.933 1.00 93.56 84 PHE A CA 1
ATOM 696 C C . PHE A 1 84 ? -10.089 -2.255 10.598 1.00 93.56 84 PHE A C 1
ATOM 698 O O . PHE A 1 84 ? -9.631 -1.796 11.642 1.00 93.56 84 PHE A O 1
ATOM 705 N N . GLN A 1 85 ? -9.548 -3.292 9.970 1.00 94.31 85 GLN A N 1
ATOM 706 C CA . GLN A 1 85 ? -8.249 -3.871 10.306 1.00 94.31 85 GLN A CA 1
ATOM 707 C C . GLN A 1 85 ? -7.158 -3.393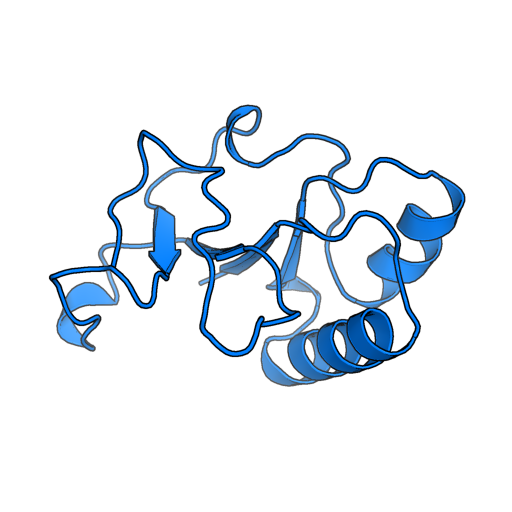 9.341 1.00 94.31 85 GLN A C 1
ATOM 709 O O . GLN A 1 85 ? -5.981 -3.341 9.722 1.00 94.31 85 GLN A O 1
ATOM 714 N N . TYR A 1 86 ? -7.563 -3.023 8.121 1.00 95.06 86 TYR A N 1
ATOM 715 C CA . TYR A 1 86 ? -6.685 -2.626 7.030 1.00 95.06 86 TYR A CA 1
ATOM 716 C C . TYR A 1 86 ? -7.166 -1.334 6.372 1.00 95.06 86 TYR A C 1
ATOM 718 O O . TYR A 1 86 ? -8.352 -1.189 6.081 1.00 95.06 86 TYR A O 1
ATOM 726 N N . PHE A 1 87 ? -6.225 -0.443 6.070 1.00 94.56 87 PHE A N 1
ATOM 727 C CA . PHE A 1 87 ? -6.428 0.663 5.135 1.00 94.56 87 PHE A CA 1
ATOM 728 C C . PHE A 1 87 ? -5.713 0.369 3.826 1.00 94.56 87 PHE A C 1
ATOM 730 O O . PHE A 1 87 ? -4.539 0.004 3.844 1.00 94.56 87 PHE A O 1
ATOM 737 N N . VAL A 1 88 ? -6.406 0.544 2.705 1.00 93.75 88 VAL A N 1
ATOM 738 C CA . VAL A 1 88 ? -5.870 0.279 1.367 1.00 93.75 88 VAL A CA 1
ATOM 739 C C . VAL A 1 88 ? -5.756 1.569 0.581 1.00 93.75 88 VAL A C 1
ATOM 741 O O . VAL A 1 88 ? -6.722 2.322 0.458 1.00 93.75 88 VAL A O 1
ATOM 744 N N . PHE A 1 89 ? -4.578 1.765 0.000 1.00 92.12 89 PHE A N 1
ATOM 745 C CA . PHE A 1 89 ? -4.236 2.849 -0.908 1.00 92.12 89 PHE A CA 1
ATOM 746 C C . PHE A 1 89 ? -3.856 2.226 -2.250 1.00 92.12 89 PHE A C 1
ATOM 748 O O . PHE A 1 89 ? -3.052 1.295 -2.296 1.00 92.12 89 PHE A O 1
ATOM 755 N N . GLY A 1 90 ? -4.439 2.710 -3.343 1.00 87.38 90 GLY A N 1
ATOM 756 C CA . GLY A 1 90 ? -4.109 2.247 -4.690 1.00 87.38 90 GLY A CA 1
ATOM 757 C C . GLY A 1 90 ? -3.487 3.368 -5.503 1.00 87.38 90 GLY A C 1
ATOM 758 O O . GLY A 1 90 ? -4.079 4.438 -5.558 1.00 87.38 90 GLY A O 1
ATOM 759 N N . GLY A 1 91 ? -2.350 3.097 -6.154 1.00 72.50 91 GLY A N 1
ATOM 760 C CA . GLY A 1 91 ? -1.691 4.022 -7.089 1.00 72.50 91 GLY A CA 1
ATOM 761 C C . GLY A 1 91 ? -1.260 5.339 -6.441 1.00 72.50 91 GLY A C 1
ATOM 762 O O . GLY A 1 91 ? -2.070 6.246 -6.281 1.00 72.50 91 GLY A O 1
ATOM 763 N N . ILE A 1 92 ? 0.018 5.460 -6.074 1.00 75.88 92 ILE A N 1
ATOM 764 C CA . ILE A 1 92 ? 0.498 6.673 -5.390 1.00 75.88 92 ILE A CA 1
ATOM 765 C C . ILE A 1 92 ? 0.720 7.829 -6.372 1.00 75.88 92 ILE A C 1
ATOM 767 O O . ILE A 1 92 ? 0.544 8.991 -6.012 1.00 75.88 92 ILE A O 1
ATOM 771 N N . LEU A 1 93 ? 1.007 7.528 -7.642 1.00 84.50 93 LEU A N 1
ATOM 772 C CA . LEU A 1 93 ? 1.174 8.571 -8.644 1.00 84.50 93 LEU A CA 1
ATOM 773 C C . LEU A 1 93 ? -0.197 9.072 -9.105 1.00 84.50 93 LEU A C 1
ATOM 775 O O . LEU A 1 93 ? -0.989 8.331 -9.704 1.00 84.50 93 LEU A O 1
ATOM 779 N N . GLY A 1 94 ? -0.466 10.342 -8.818 1.00 82.88 94 GLY A N 1
ATOM 780 C CA . GLY A 1 94 ? -1.660 11.047 -9.265 1.00 82.88 94 GLY A CA 1
ATOM 781 C C . GLY A 1 94 ? -1.519 11.606 -10.681 1.00 82.88 94 GLY A C 1
ATOM 782 O O . GLY A 1 94 ? -0.431 11.961 -11.125 1.00 82.88 94 GLY A O 1
ATOM 783 N N . ASP A 1 95 ? -2.647 11.722 -11.376 1.00 84.81 95 ASP A N 1
ATOM 784 C CA . ASP A 1 95 ? -2.771 12.525 -12.594 1.00 84.81 95 ASP A CA 1
ATOM 785 C C . ASP A 1 95 ? -3.288 13.932 -12.248 1.00 84.81 95 ASP A C 1
ATOM 787 O O . ASP A 1 95 ? -3.998 14.114 -11.255 1.00 84.81 95 ASP A O 1
ATOM 791 N N . ASN A 1 96 ? -3.015 14.909 -13.118 1.00 86.25 96 ASN A N 1
ATOM 792 C CA . ASN A 1 96 ? -3.693 16.205 -13.118 1.00 86.25 96 ASN A CA 1
ATOM 793 C C . ASN A 1 96 ? -4.299 16.476 -14.514 1.00 86.25 96 ASN A C 1
ATOM 795 O O . ASN A 1 96 ? -3.538 16.734 -15.448 1.00 86.25 96 ASN A O 1
ATOM 799 N N . PRO A 1 97 ? -5.632 16.399 -14.700 1.00 85.94 97 PRO A N 1
ATOM 800 C CA . PRO A 1 97 ? -6.655 16.150 -13.684 1.00 85.94 97 PRO A CA 1
ATOM 801 C C . PRO A 1 97 ? -6.655 14.699 -13.193 1.00 85.94 97 PRO A C 1
ATOM 803 O O . PRO A 1 97 ? -6.257 13.781 -13.911 1.00 85.94 97 PRO A O 1
ATOM 806 N N . ALA A 1 98 ? -7.147 14.495 -11.973 1.00 82.88 98 ALA A N 1
ATOM 807 C CA . ALA A 1 98 ? -7.196 13.182 -11.351 1.00 82.88 98 ALA A CA 1
ATOM 808 C C . ALA A 1 98 ? -7.994 12.173 -12.195 1.00 82.88 98 ALA A C 1
ATOM 810 O O . ALA A 1 98 ? -9.107 12.451 -12.646 1.00 82.88 98 ALA A O 1
ATOM 811 N N . LYS A 1 99 ? -7.446 10.963 -12.361 1.00 81.12 99 LYS A N 1
ATOM 812 C CA . LYS A 1 99 ? -8.120 9.849 -13.040 1.00 81.12 99 LYS A CA 1
ATOM 813 C C . LYS A 1 99 ? -8.536 8.775 -12.043 1.00 81.12 99 LYS A C 1
ATOM 815 O O . LYS A 1 99 ? -7.903 8.564 -11.009 1.00 81.12 99 LYS A O 1
ATOM 820 N N . LYS A 1 100 ? -9.629 8.076 -12.349 1.00 75.12 100 LYS A N 1
ATOM 821 C CA . LYS A 1 100 ? -10.060 6.902 -11.583 1.00 75.12 100 LYS A CA 1
ATOM 822 C C . LYS A 1 100 ? -9.217 5.698 -11.985 1.00 75.12 100 LYS A C 1
ATOM 824 O O . LYS A 1 100 ? -9.487 5.071 -13.003 1.00 75.12 100 LYS A O 1
ATOM 829 N N . LYS A 1 101 ? -8.253 5.331 -11.146 1.00 70.94 101 LYS A N 1
ATOM 830 C CA . LYS A 1 101 ? -7.657 3.993 -11.152 1.00 70.94 101 LYS A CA 1
ATOM 831 C C . LYS A 1 101 ? -8.611 3.112 -10.330 1.00 70.94 101 LYS A C 1
ATOM 833 O O . LYS A 1 101 ? -8.740 3.333 -9.132 1.00 70.94 101 LYS A O 1
ATOM 838 N N . LYS A 1 102 ? -9.397 2.232 -10.968 1.00 60.22 102 LYS A N 1
ATOM 839 C CA . LYS A 1 102 ? -10.385 1.359 -10.291 1.00 60.22 102 LYS A CA 1
ATOM 840 C C . LYS A 1 102 ? -9.857 -0.078 -10.188 1.00 60.22 102 LYS A C 1
ATOM 842 O O . LYS A 1 102 ? -9.932 -0.785 -11.187 1.00 60.22 102 LYS A O 1
ATOM 847 N N . PRO A 1 103 ? -9.420 -0.544 -9.009 1.00 55.91 103 PRO A N 1
ATOM 848 C CA . PRO A 1 103 ? -9.153 -1.965 -8.796 1.00 55.91 103 PRO A CA 1
ATOM 849 C C . PRO A 1 103 ? -10.212 -2.661 -7.923 1.00 55.91 103 PRO A C 1
ATOM 851 O O . PRO A 1 103 ? -10.202 -3.883 -7.837 1.00 55.91 103 PRO A O 1
ATOM 854 N N . TRP A 1 104 ? -11.134 -1.927 -7.282 1.00 61.75 104 TRP A N 1
ATOM 855 C CA . TRP A 1 104 ? -11.968 -2.464 -6.195 1.00 61.75 104 TRP A CA 1
ATOM 856 C C . TRP A 1 104 ? -13.463 -2.322 -6.503 1.00 61.75 104 TRP A C 1
ATOM 858 O O . TRP A 1 104 ? -13.966 -1.201 -6.590 1.00 61.75 104 TRP A O 1
ATOM 868 N N . GLN A 1 105 ? -14.173 -3.441 -6.678 1.00 49.25 105 GLN A N 1
ATOM 869 C CA . GLN A 1 105 ? -15.641 -3.455 -6.795 1.00 49.25 105 GLN A CA 1
ATOM 870 C C . GLN A 1 105 ? -16.352 -3.719 -5.453 1.00 49.25 105 GLN A C 1
ATOM 872 O O . GLN A 1 105 ? -17.531 -3.404 -5.342 1.00 49.25 105 GLN A O 1
ATOM 877 N N . GLU A 1 106 ? -15.646 -4.226 -4.433 1.00 48.81 106 GLU A N 1
ATOM 878 C CA . GLU A 1 106 ? -16.272 -4.812 -3.229 1.00 48.81 106 GLU A CA 1
ATOM 879 C C . GLU A 1 106 ? -15.790 -4.227 -1.886 1.00 48.81 106 GLU A C 1
ATOM 881 O O . GLU A 1 106 ? -16.231 -4.669 -0.829 1.00 48.81 106 GLU A O 1
ATOM 886 N N . ALA A 1 107 ? -14.897 -3.233 -1.887 1.00 55.31 107 ALA A N 1
ATOM 887 C CA . ALA A 1 107 ? -14.460 -2.589 -0.648 1.00 55.31 107 ALA A CA 1
ATOM 888 C C . ALA A 1 107 ? -15.364 -1.400 -0.298 1.00 55.31 107 ALA A C 1
ATOM 890 O O . ALA A 1 107 ? -15.732 -0.625 -1.186 1.00 55.31 107 ALA A O 1
ATOM 891 N N . ASP A 1 108 ? -15.653 -1.210 0.994 1.00 56.50 108 ASP A N 1
ATOM 892 C CA . ASP A 1 108 ? -16.249 0.030 1.485 1.00 56.50 108 ASP A CA 1
ATOM 893 C C . ASP A 1 108 ? -15.312 1.189 1.124 1.00 56.50 108 ASP A C 1
ATOM 895 O O . ASP A 1 108 ? -14.232 1.355 1.703 1.00 56.50 108 ASP A O 1
ATOM 899 N N . ALA A 1 109 ? -15.713 1.961 0.114 1.00 60.03 109 ALA A N 1
ATOM 900 C CA . ALA A 1 109 ? -14.991 3.143 -0.313 1.00 60.03 109 ALA A CA 1
ATOM 901 C C . ALA A 1 109 ? -15.254 4.265 0.695 1.00 60.03 109 ALA A C 1
ATOM 903 O O . ALA A 1 109 ? -16.398 4.689 0.889 1.00 60.03 109 ALA A O 1
ATOM 904 N N . TYR A 1 110 ? -14.176 4.711 1.326 1.00 69.12 110 TYR A N 1
ATOM 905 C CA . TYR A 1 110 ? -14.117 5.867 2.214 1.00 69.12 110 TYR A CA 1
ATOM 906 C C . TYR A 1 110 ? -13.234 6.945 1.599 1.00 69.12 110 TYR A C 1
ATOM 908 O O . TYR A 1 110 ? -12.342 6.613 0.792 1.00 69.12 110 TYR A O 1
#

Radius of gyration: 13.65 Å; chains: 1; bounding box: 33×29×30 Å

Secondary structure (DSSP, 8-state):
-EEEEE--SSS--HHHHHHHHHHHHHH-GGGEEEE----HHHHHHHTTTSEE-SS-GGGS---SEEE--TT-SS---GGGTTT-SEEEEE-SS--SS-------SSSEE-

pLDDT: mean 88.22, std 10.78, range [48.81, 98.06]

Sequence (110 aa):
MKFIIEHLEPELCEWCLIEYEHISKIVDKNNLIFTNIKNKKNIEKFKKYGAVYRKGIAELNFNNICALSQYSKKTLTTKDKNKFQYFVFGGILGDNPAKKKKPWQEADAY

Foldseek 3Di:
DAEEEEEPDPDDDPVNLVVLQVVCVVCPQARYEYECPQDPVVCVSNNVRHHYYNHGVVVPDDPQEEEEDPPDPDDDDPVCVPRHPYYYDYHPDADVVGDDPDPDPDHHYD